Protein AF-A0A820P1D9-F1 (afdb_monomer)

Organism: NCBI:txid433720

Foldseek 3Di:
DKKKKKFKDFPDDQDLVDAPVSTPDIDIRAPVCADPVRDHDDDDDPVPCPPTDDMDMDMDIDDPVRNCVPPVDPPDPPDDDPRDPDDDDDPDDDDDDDDDDWDWDQDPVRDIDIPD

Structure (mmCIF, N/CA/C/O backbone):
data_AF-A0A820P1D9-F1
#
_entry.id   AF-A0A820P1D9-F1
#
loop_
_atom_site.group_PDB
_atom_site.id
_atom_site.type_symbol
_atom_site.label_atom_id
_atom_site.label_alt_id
_atom_site.label_comp_id
_atom_site.label_asym_id
_atom_site.label_entity_id
_atom_site.label_seq_id
_atom_site.pdbx_PDB_ins_code
_atom_site.Cartn_x
_atom_site.Cartn_y
_atom_site.Cartn_z
_atom_site.occupancy
_atom_site.B_iso_or_equiv
_atom_site.auth_seq_id
_atom_site.auth_comp_id
_atom_site.auth_asym_id
_atom_site.auth_atom_id
_atom_site.pdbx_PDB_model_num
ATOM 1 N N . SER A 1 1 ? 10.156 -6.821 -15.681 1.00 80.19 1 SER A N 1
ATOM 2 C CA . 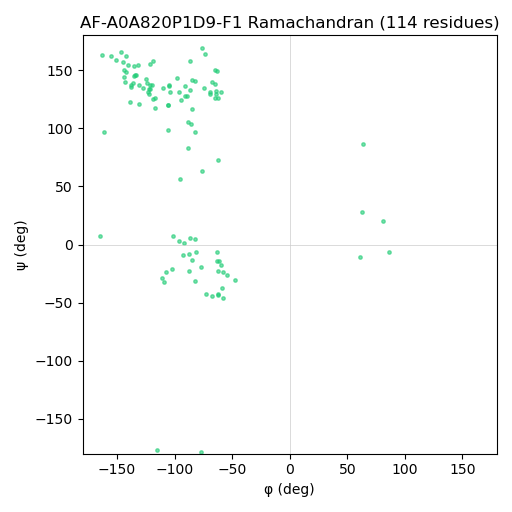SER A 1 1 ? 9.850 -7.060 -14.258 1.00 80.19 1 SER A CA 1
ATOM 3 C C . SER A 1 1 ? 8.922 -5.959 -13.793 1.00 80.19 1 SER A C 1
ATOM 5 O O . SER A 1 1 ? 9.060 -4.867 -14.328 1.00 80.19 1 SER A O 1
ATOM 7 N N . LEU A 1 2 ? 7.986 -6.231 -12.884 1.00 90.06 2 LEU A N 1
ATOM 8 C CA . LEU A 1 2 ? 7.009 -5.245 -12.406 1.00 90.06 2 LEU A CA 1
ATOM 9 C C . LEU A 1 2 ? 7.384 -4.778 -11.003 1.00 90.06 2 LEU A C 1
ATOM 11 O O . LEU A 1 2 ? 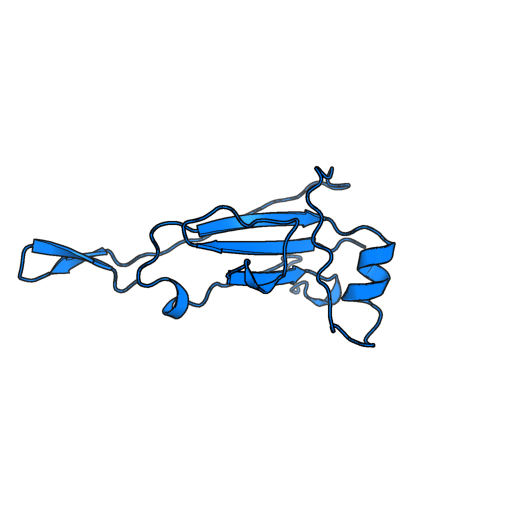7.739 -5.601 -10.157 1.00 90.06 2 LEU A O 1
ATOM 15 N N . ALA A 1 3 ? 7.276 -3.476 -10.763 1.00 91.69 3 ALA A N 1
ATOM 16 C CA . ALA A 1 3 ? 7.409 -2.901 -9.437 1.00 91.69 3 ALA A CA 1
ATOM 17 C C . ALA A 1 3 ? 6.393 -1.782 -9.242 1.00 91.69 3 ALA A C 1
ATOM 19 O O . ALA A 1 3 ? 5.976 -1.144 -10.211 1.00 91.69 3 ALA A O 1
ATOM 20 N N . TYR A 1 4 ? 6.030 -1.531 -7.989 1.00 92.19 4 TYR A N 1
ATOM 21 C CA . TYR A 1 4 ? 5.014 -0.543 -7.658 1.00 92.19 4 TYR A CA 1
ATOM 22 C C . TYR A 1 4 ? 5.459 0.363 -6.516 1.00 92.19 4 TYR A C 1
ATOM 24 O O . TYR A 1 4 ? 6.124 -0.077 -5.580 1.00 92.19 4 TYR A O 1
ATOM 32 N N . LEU A 1 5 ? 5.043 1.622 -6.580 1.00 91.56 5 LEU A N 1
ATOM 33 C CA . LEU A 1 5 ? 5.036 2.532 -5.445 1.00 91.56 5 LEU A CA 1
ATOM 34 C C . LEU A 1 5 ? 3.652 2.479 -4.800 1.00 91.56 5 LEU A C 1
ATOM 36 O O . LEU A 1 5 ? 2.647 2.722 -5.470 1.00 91.56 5 LEU A O 1
ATOM 40 N N . PHE A 1 6 ? 3.616 2.185 -3.507 1.00 92.25 6 PHE A N 1
ATOM 41 C CA . PHE A 1 6 ? 2.430 2.301 -2.670 1.00 92.25 6 PHE A CA 1
ATOM 42 C C . PHE A 1 6 ? 2.617 3.459 -1.694 1.00 92.25 6 PHE A C 1
ATOM 44 O O . PHE A 1 6 ? 3.674 3.585 -1.076 1.00 92.25 6 PHE A O 1
ATOM 51 N N . ILE A 1 7 ? 1.589 4.287 -1.544 1.00 92.19 7 ILE A N 1
ATOM 52 C CA . ILE A 1 7 ? 1.560 5.412 -0.607 1.00 92.19 7 ILE A CA 1
ATOM 53 C C . ILE A 1 7 ? 0.227 5.435 0.127 1.00 92.19 7 ILE A C 1
ATOM 55 O O . ILE A 1 7 ? -0.790 5.006 -0.422 1.00 92.19 7 ILE A O 1
ATOM 59 N N . TYR A 1 8 ? 0.209 6.002 1.327 1.00 93.12 8 TYR A N 1
ATOM 60 C CA . TYR A 1 8 ? -1.028 6.337 2.013 1.00 93.12 8 TYR A CA 1
ATOM 61 C C . TYR A 1 8 ? -0.915 7.615 2.837 1.00 93.12 8 TYR A C 1
ATOM 63 O O . TYR A 1 8 ? 0.168 8.049 3.240 1.00 93.12 8 TYR A O 1
ATOM 71 N N . LYS A 1 9 ? -2.079 8.207 3.081 1.00 93.94 9 LYS A N 1
ATOM 72 C CA . LYS A 1 9 ? -2.275 9.337 3.970 1.00 93.94 9 LYS A CA 1
ATOM 73 C C . LYS A 1 9 ? -3.601 9.186 4.710 1.00 93.94 9 LYS A C 1
ATOM 75 O O . LYS A 1 9 ? -4.598 8.764 4.123 1.00 93.94 9 LYS A O 1
ATOM 80 N N . PHE A 1 10 ? -3.608 9.520 5.988 1.00 94.31 10 PHE A N 1
ATOM 81 C CA . PHE A 1 10 ? -4.807 9.593 6.794 1.00 94.31 10 PHE A CA 1
ATOM 82 C C . PHE A 1 10 ? -5.524 10.928 6.589 1.00 94.31 10 PHE A C 1
ATOM 84 O O . PHE A 1 10 ? -4.895 11.981 6.468 1.00 94.31 10 PHE A O 1
ATOM 91 N N . ASP A 1 11 ? -6.855 10.876 6.546 1.00 93.94 11 ASP A N 1
ATOM 92 C CA . ASP A 1 11 ? -7.794 12.013 6.570 1.00 93.94 11 ASP A CA 1
ATOM 93 C C . ASP A 1 11 ? -7.704 13.036 5.429 1.00 93.94 11 ASP A C 1
ATOM 95 O O . ASP A 1 11 ? -8.590 13.877 5.269 1.00 93.94 11 ASP A O 1
ATOM 99 N N . GLN A 1 12 ? -6.657 12.977 4.611 1.00 91.38 12 GLN A N 1
ATOM 100 C CA . GLN A 1 12 ? -6.373 13.940 3.559 1.00 91.38 12 GLN A CA 1
ATOM 101 C C . GLN A 1 12 ? -5.803 13.243 2.331 1.00 91.38 12 GLN A C 1
ATOM 103 O O . GLN A 1 12 ? -5.090 12.245 2.418 1.00 91.38 12 GLN A O 1
ATOM 108 N N . THR A 1 13 ? -6.094 13.799 1.157 1.00 88.00 13 THR A N 1
ATOM 109 C CA . THR A 1 13 ? -5.483 13.324 -0.086 1.00 88.00 13 THR A CA 1
ATOM 110 C C . THR A 1 13 ? -3.991 13.679 -0.084 1.00 88.00 13 THR A C 1
ATOM 112 O O . THR A 1 13 ? -3.654 14.836 0.184 1.00 88.00 13 THR A O 1
ATOM 115 N N . PRO A 1 14 ? -3.083 12.725 -0.364 1.00 83.75 14 PRO A N 1
ATOM 116 C CA . PRO A 1 14 ? -1.656 13.015 -0.422 1.00 83.75 14 PRO A CA 1
ATOM 117 C C . PRO A 1 14 ? -1.349 13.992 -1.564 1.00 83.75 14 PRO A C 1
ATOM 119 O O . PRO A 1 14 ? -1.788 13.800 -2.696 1.00 83.75 14 PRO A O 1
ATOM 122 N N . LEU A 1 15 ? -0.572 15.037 -1.271 1.00 82.38 15 LEU A N 1
ATOM 123 C CA . LEU A 1 15 ? -0.111 16.001 -2.271 1.00 82.38 15 LEU A CA 1
ATOM 124 C C . LEU A 1 15 ? 1.170 15.482 -2.932 1.00 82.38 15 LEU A C 1
ATOM 126 O O . LEU A 1 15 ? 2.251 15.535 -2.345 1.00 82.38 15 LEU A O 1
ATOM 130 N N . LEU A 1 16 ? 1.049 14.973 -4.156 1.00 78.94 16 LEU A N 1
ATOM 131 C CA . LEU A 1 16 ? 2.126 14.256 -4.852 1.00 78.94 16 LEU A CA 1
ATOM 132 C C . LEU A 1 16 ? 3.212 15.169 -5.439 1.00 78.94 16 LEU A C 1
ATOM 134 O O . LEU A 1 16 ? 4.337 14.745 -5.673 1.00 78.94 16 LEU A O 1
ATOM 138 N N . ASN A 1 17 ? 2.907 16.447 -5.629 1.00 71.06 17 ASN A N 1
ATOM 139 C CA . ASN A 1 17 ? 3.853 17.457 -6.108 1.00 71.06 17 ASN A CA 1
ATOM 140 C C . ASN A 1 17 ? 4.757 18.042 -5.001 1.00 71.06 17 ASN A C 1
ATOM 142 O O . ASN A 1 17 ? 5.504 18.991 -5.241 1.00 71.06 17 ASN A O 1
ATOM 146 N N . SER A 1 18 ? 4.661 17.508 -3.782 1.00 66.19 18 SER A N 1
ATOM 147 C CA . SER A 1 18 ? 5.294 18.043 -2.580 1.00 66.19 18 SER A CA 1
ATOM 148 C C . SER A 1 18 ? 6.347 17.086 -2.003 1.00 66.19 18 SER A C 1
ATOM 150 O O . SER A 1 18 ? 6.661 16.042 -2.572 1.00 66.19 18 SER A O 1
ATOM 152 N N . SER A 1 19 ? 6.941 17.452 -0.867 1.00 70.50 19 SER A N 1
ATOM 153 C CA . SER A 1 19 ? 7.899 16.593 -0.166 1.00 70.50 19 SER A CA 1
ATOM 154 C C . SER A 1 19 ? 7.237 15.309 0.355 1.00 70.50 19 SER A C 1
ATOM 156 O O . SER A 1 19 ? 6.085 15.327 0.782 1.00 70.50 19 SER A O 1
ATOM 158 N N . ILE A 1 20 ? 8.021 14.226 0.439 1.00 70.88 20 ILE A N 1
ATOM 159 C CA . ILE A 1 20 ? 7.663 12.949 1.090 1.00 70.88 20 ILE A CA 1
ATOM 160 C C . ILE A 1 20 ? 7.055 13.167 2.482 1.00 70.88 20 ILE A C 1
ATOM 162 O O . ILE A 1 20 ? 6.197 12.404 2.903 1.00 70.88 20 ILE A O 1
ATOM 166 N N . ASN A 1 21 ? 7.460 14.234 3.175 1.00 74.00 21 ASN A N 1
ATOM 167 C CA . ASN A 1 21 ? 6.993 14.573 4.517 1.00 74.00 21 ASN A CA 1
ATOM 168 C C . ASN A 1 21 ? 5.479 14.835 4.613 1.00 74.00 21 ASN A C 1
ATOM 170 O O . ASN A 1 21 ? 4.957 14.903 5.721 1.00 74.00 21 ASN A O 1
ATOM 174 N N . LEU A 1 22 ? 4.775 15.029 3.490 1.00 81.44 22 LEU A N 1
ATOM 175 C CA . LEU A 1 22 ? 3.316 15.181 3.475 1.00 81.44 22 LEU A CA 1
ATOM 176 C C . LEU A 1 22 ? 2.572 13.852 3.269 1.00 81.44 22 LEU A C 1
ATOM 178 O O . LEU A 1 22 ? 1.342 13.855 3.242 1.00 81.44 22 LEU A O 1
ATOM 182 N N . ILE A 1 23 ? 3.283 12.731 3.150 1.00 88.00 23 ILE A N 1
ATOM 183 C CA . ILE A 1 23 ? 2.736 11.373 3.071 1.00 88.00 23 ILE A CA 1
ATOM 184 C C . ILE A 1 23 ? 2.980 10.692 4.420 1.00 88.00 23 ILE A C 1
ATOM 186 O O . ILE A 1 23 ? 4.074 10.802 4.970 1.00 88.00 23 ILE A O 1
ATOM 190 N N . ASP A 1 24 ? 1.981 9.982 4.943 1.00 91.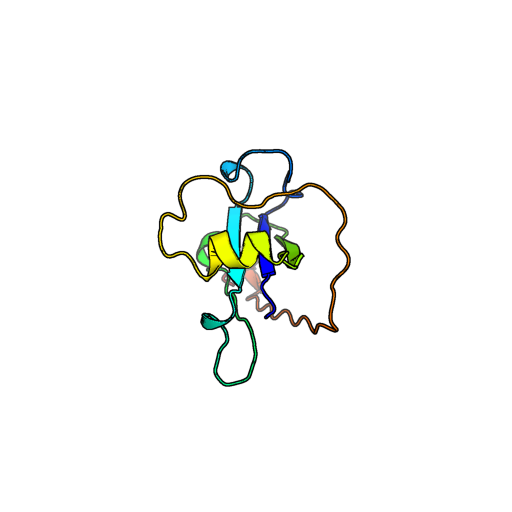62 24 ASP A N 1
ATOM 191 C CA . ASP A 1 24 ? 2.087 9.384 6.281 1.00 91.62 24 ASP A CA 1
ATOM 192 C C . ASP A 1 24 ? 2.851 8.055 6.237 1.00 91.62 24 ASP A C 1
ATOM 194 O O . ASP A 1 24 ? 3.607 7.734 7.151 1.00 91.62 24 ASP A O 1
ATOM 198 N N . GLY A 1 25 ? 2.744 7.316 5.129 1.00 90.75 25 GLY A N 1
ATOM 199 C CA . GLY A 1 25 ? 3.634 6.194 4.866 1.00 90.75 25 GLY A CA 1
ATOM 200 C C . GLY A 1 25 ? 3.633 5.729 3.416 1.00 90.75 25 GLY A C 1
ATOM 201 O O . GLY A 1 25 ? 2.768 6.068 2.605 1.00 90.75 25 GLY A O 1
ATOM 202 N N . TRP A 1 26 ? 4.660 4.962 3.069 1.00 90.44 26 TRP A N 1
ATOM 203 C CA . TRP A 1 26 ? 4.877 4.463 1.718 1.00 90.44 26 TRP A CA 1
ATOM 204 C C . TRP A 1 26 ? 5.719 3.189 1.729 1.00 90.44 26 TRP A C 1
ATOM 206 O O . TRP A 1 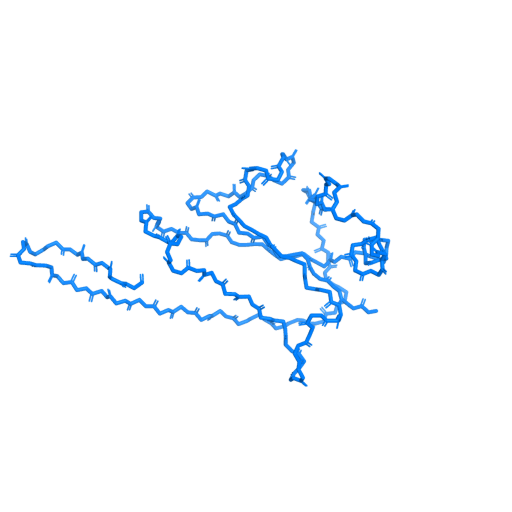26 ? 6.414 2.882 2.698 1.00 90.44 26 TRP A O 1
ATOM 216 N N . THR A 1 27 ? 5.674 2.442 0.629 1.00 91.00 27 THR A N 1
ATOM 217 C CA . THR A 1 27 ? 6.591 1.330 0.380 1.00 91.00 27 THR A CA 1
ATOM 218 C C . THR A 1 27 ? 6.818 1.121 -1.114 1.00 91.00 27 THR A C 1
ATOM 220 O O . THR A 1 27 ? 6.014 1.535 -1.952 1.00 91.00 27 THR A O 1
ATOM 223 N N . LEU A 1 28 ? 7.927 0.467 -1.443 1.00 91.44 28 LEU A N 1
ATOM 224 C CA . LEU A 1 28 ? 8.238 0.013 -2.790 1.00 91.44 28 LEU A CA 1
ATOM 225 C C . LEU A 1 28 ? 8.038 -1.498 -2.860 1.00 91.44 28 LEU A C 1
ATOM 227 O O . LEU A 1 28 ? 8.706 -2.267 -2.172 1.00 91.44 28 LEU A O 1
ATOM 231 N N . PHE A 1 29 ? 7.137 -1.923 -3.732 1.00 92.25 29 PHE A N 1
ATOM 232 C CA . PHE A 1 29 ? 6.957 -3.319 -4.087 1.00 92.25 29 PHE A CA 1
ATOM 233 C C . PHE A 1 29 ? 7.893 -3.656 -5.238 1.00 92.25 29 PHE A C 1
ATOM 235 O O . PHE A 1 29 ? 7.506 -3.598 -6.404 1.00 92.25 29 PHE A O 1
ATOM 242 N N . CYS A 1 30 ? 9.147 -3.956 -4.910 1.00 90.69 30 CYS A N 1
ATOM 243 C CA . CYS A 1 30 ? 10.134 -4.392 -5.885 1.00 90.69 30 CYS A CA 1
ATOM 244 C C . CYS A 1 30 ? 10.069 -5.910 -6.109 1.00 90.69 30 CYS A C 1
ATOM 246 O O . CYS A 1 30 ? 9.657 -6.637 -5.211 1.00 90.69 30 CYS A O 1
ATOM 248 N N . PRO A 1 31 ? 10.565 -6.434 -7.245 1.00 87.94 31 PRO A N 1
ATOM 249 C CA . PRO A 1 31 ? 10.450 -7.856 -7.590 1.00 87.94 31 PRO A CA 1
ATOM 250 C C . PRO A 1 31 ? 10.980 -8.839 -6.536 1.00 87.94 31 PRO A C 1
ATOM 252 O O . PRO A 1 31 ? 10.534 -9.977 -6.482 1.00 87.94 31 PRO A O 1
ATOM 255 N N . PHE A 1 32 ? 11.931 -8.417 -5.700 1.00 84.94 32 PHE A N 1
ATOM 256 C CA . PHE A 1 32 ? 12.488 -9.227 -4.614 1.00 84.94 32 PHE A CA 1
ATOM 257 C C . PHE A 1 32 ? 11.666 -9.169 -3.310 1.00 84.94 32 PHE A C 1
ATOM 259 O O . PHE A 1 32 ? 11.896 -9.982 -2.423 1.00 84.94 32 PHE A O 1
ATOM 266 N N . ASN A 1 33 ? 10.717 -8.232 -3.173 1.00 83.12 33 ASN A N 1
ATOM 267 C CA . ASN A 1 33 ? 9.765 -8.158 -2.055 1.00 83.12 33 ASN A CA 1
ATOM 268 C C . ASN A 1 33 ? 8.563 -9.102 -2.230 1.00 83.12 33 ASN A C 1
ATOM 270 O O . ASN A 1 33 ? 7.722 -9.190 -1.335 1.00 83.12 33 ASN A O 1
ATOM 274 N N . LEU A 1 34 ? 8.446 -9.764 -3.383 1.00 82.50 34 LEU A N 1
ATOM 275 C CA . LEU A 1 34 ? 7.380 -10.718 -3.664 1.00 82.50 34 LEU A CA 1
ATOM 276 C C . LEU A 1 34 ? 7.487 -11.921 -2.730 1.00 82.50 34 LEU A C 1
ATOM 278 O O . LEU A 1 34 ? 8.537 -12.554 -2.620 1.00 82.50 34 LEU A O 1
ATOM 282 N N . THR A 1 35 ? 6.379 -12.267 -2.084 1.00 81.06 35 THR A N 1
ATOM 283 C CA . THR A 1 35 ? 6.292 -13.514 -1.328 1.00 81.06 35 THR A CA 1
ATOM 284 C C . THR A 1 35 ? 6.189 -14.716 -2.275 1.00 81.06 35 THR A C 1
ATOM 286 O O . THR A 1 35 ? 5.877 -14.577 -3.458 1.00 81.06 35 THR A O 1
ATOM 289 N N . ASN A 1 36 ? 6.433 -15.924 -1.754 1.00 79.31 36 ASN A N 1
ATOM 290 C CA . ASN A 1 36 ? 6.458 -17.168 -2.543 1.00 79.31 36 ASN A CA 1
ATOM 291 C C . ASN A 1 36 ? 5.151 -17.463 -3.304 1.00 79.31 36 ASN A C 1
ATOM 293 O O . ASN A 1 36 ? 5.164 -18.194 -4.289 1.00 79.31 36 ASN A O 1
ATOM 297 N N . ASP A 1 37 ? 4.028 -16.918 -2.842 1.00 82.69 37 ASP A N 1
ATOM 298 C CA . ASP A 1 37 ? 2.703 -17.018 -3.460 1.00 82.69 37 ASP A CA 1
ATOM 299 C C . ASP A 1 37 ? 2.435 -15.946 -4.528 1.00 82.69 37 ASP A C 1
ATOM 301 O O . ASP A 1 37 ? 1.329 -15.880 -5.058 1.00 82.69 37 ASP A O 1
ATOM 305 N N . GLY A 1 38 ? 3.426 -15.123 -4.881 1.00 84.00 38 GLY A N 1
ATOM 306 C CA . GLY A 1 38 ? 3.293 -14.164 -5.973 1.00 84.00 38 GLY A CA 1
ATOM 307 C C . GLY A 1 38 ? 2.569 -12.869 -5.586 1.00 84.00 38 GLY A C 1
ATOM 308 O O . GLY A 1 38 ? 2.060 -12.177 -6.464 1.00 84.00 38 GLY A O 1
ATOM 309 N N . ILE A 1 39 ? 2.509 -12.537 -4.291 1.00 88.12 39 ILE A N 1
ATOM 310 C CA . ILE A 1 39 ? 1.713 -11.419 -3.768 1.00 88.12 39 ILE A CA 1
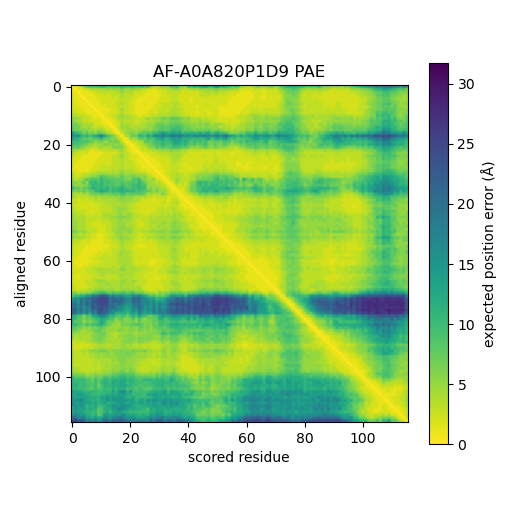ATOM 311 C C . ILE A 1 39 ? 2.614 -10.390 -3.075 1.00 88.12 39 ILE A C 1
ATOM 313 O O . ILE A 1 39 ? 3.504 -10.728 -2.301 1.00 88.12 39 ILE A O 1
ATOM 317 N N . TYR A 1 40 ? 2.363 -9.106 -3.309 1.00 90.81 40 TYR A N 1
ATOM 318 C CA . TYR A 1 40 ? 2.932 -8.046 -2.480 1.00 90.81 40 TYR A CA 1
ATOM 319 C C . TYR A 1 40 ? 2.028 -7.786 -1.279 1.00 90.81 40 TYR A C 1
ATOM 321 O O . TYR A 1 40 ? 0.812 -7.667 -1.425 1.00 90.81 40 TYR A O 1
ATOM 329 N N . ARG A 1 41 ? 2.616 -7.706 -0.083 1.00 90.69 41 ARG A N 1
ATOM 330 C CA . ARG A 1 41 ? 1.881 -7.463 1.162 1.00 90.69 41 ARG A CA 1
ATOM 331 C C . ARG A 1 41 ? 2.391 -6.208 1.844 1.00 90.69 41 ARG A C 1
ATOM 333 O O . ARG A 1 41 ? 3.596 -6.003 1.958 1.00 90.69 41 ARG A O 1
ATOM 340 N N . TYR A 1 42 ? 1.454 -5.416 2.341 1.00 91.75 42 TYR A N 1
ATOM 341 C CA . TYR A 1 42 ? 1.727 -4.273 3.192 1.00 91.75 42 TYR A CA 1
ATOM 342 C C . TYR A 1 42 ? 0.714 -4.242 4.329 1.00 91.75 42 TYR A C 1
ATOM 344 O O . TYR A 1 42 ? -0.470 -4.494 4.110 1.00 91.75 42 TYR A O 1
ATOM 352 N N . PHE A 1 43 ? 1.202 -3.959 5.530 1.00 91.69 43 PHE A N 1
ATOM 353 C CA . PHE A 1 43 ? 0.401 -3.858 6.740 1.00 91.69 43 PHE A CA 1
ATOM 354 C C . PHE A 1 43 ? 0.617 -2.473 7.331 1.00 91.69 43 PHE A C 1
ATOM 356 O O . PHE A 1 43 ? 1.756 -2.020 7.440 1.00 91.69 43 PHE A O 1
ATOM 363 N N . ILE A 1 44 ? -0.476 -1.820 7.707 1.00 90.31 44 ILE A N 1
ATOM 364 C CA . ILE A 1 44 ? -0.431 -0.589 8.491 1.00 90.31 44 ILE A CA 1
ATOM 365 C C . ILE A 1 44 ? -0.440 -1.009 9.955 1.00 90.31 44 ILE A C 1
ATOM 367 O O . ILE A 1 44 ? -1.276 -1.818 10.359 1.00 90.31 44 ILE A O 1
ATOM 371 N N . ASP A 1 45 ? 0.519 -0.500 10.726 1.00 88.50 45 ASP A N 1
ATOM 372 C CA . ASP A 1 45 ? 0.544 -0.724 12.168 1.00 88.50 45 ASP A CA 1
ATOM 373 C C . ASP A 1 45 ? -0.674 -0.046 12.785 1.00 88.50 45 ASP A C 1
ATOM 375 O O . ASP A 1 45 ? -0.891 1.154 12.593 1.00 88.50 45 ASP A O 1
ATOM 379 N N . ASN A 1 46 ? -1.456 -0.813 13.538 1.00 84.94 46 ASN A N 1
ATOM 380 C CA . ASN A 1 46 ? -2.645 -0.276 14.157 1.00 84.94 46 ASN A CA 1
ATOM 381 C C . ASN A 1 46 ? -2.345 0.849 15.154 1.00 84.94 46 ASN A C 1
ATOM 383 O O . ASN A 1 46 ? -3.179 1.708 15.364 1.00 84.94 46 ASN A O 1
ATOM 387 N N . GLN A 1 47 ? -1.140 0.935 15.718 1.00 86.88 47 GLN A N 1
ATOM 388 C CA . GLN A 1 47 ? -0.780 2.063 16.587 1.00 86.88 47 GLN A CA 1
ATOM 389 C C . GLN A 1 47 ? -0.789 3.423 15.863 1.00 86.88 47 GLN A C 1
ATOM 391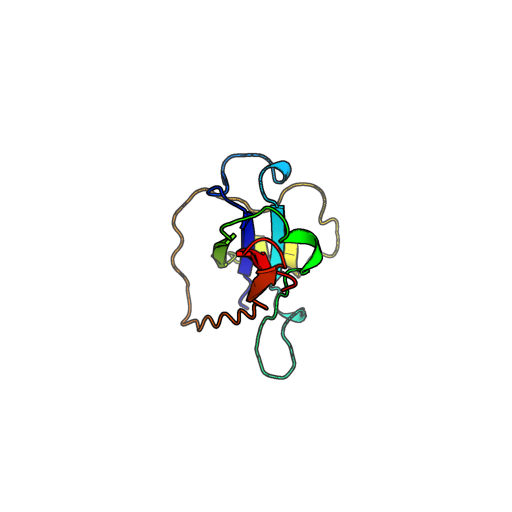 O O . GLN A 1 47 ? -0.775 4.460 16.524 1.00 86.88 47 GLN A O 1
ATOM 396 N N . GLN A 1 48 ? -0.817 3.430 14.525 1.00 89.31 48 GLN A N 1
ATOM 397 C CA . GLN A 1 48 ? -0.857 4.637 13.694 1.00 89.31 48 GLN A CA 1
ATOM 398 C C . GLN A 1 48 ? -2.275 5.078 13.313 1.00 89.31 48 GLN A C 1
ATOM 400 O O . GLN A 1 48 ? -2.425 6.143 12.731 1.00 89.31 48 GLN A O 1
ATOM 405 N N . THR A 1 49 ? -3.305 4.276 13.582 1.00 86.88 49 THR A N 1
ATOM 406 C CA . THR A 1 49 ? -4.700 4.572 13.214 1.00 86.88 49 THR A CA 1
ATOM 407 C C . THR A 1 49 ? -5.493 5.403 14.244 1.00 86.88 49 THR A C 1
ATOM 409 O O . THR A 1 49 ? -6.459 6.049 13.825 1.00 86.88 49 THR A O 1
ATOM 412 N N . PRO A 1 50 ? -5.152 5.464 15.556 1.00 86.25 50 PRO A N 1
ATOM 413 C CA . PRO A 1 50 ? -5.951 6.200 16.526 1.00 86.25 50 PRO A CA 1
ATOM 414 C C . PRO A 1 50 ? -6.063 7.684 16.186 1.00 86.25 50 PRO A C 1
ATOM 416 O O . PRO A 1 50 ? -5.070 8.365 15.950 1.00 86.25 50 PRO A O 1
ATOM 419 N N . GLY A 1 51 ? -7.293 8.199 16.217 1.00 86.62 51 GLY A N 1
ATOM 420 C CA . GLY A 1 51 ? -7.586 9.600 15.903 1.00 86.62 51 GLY A CA 1
ATOM 421 C C . GLY A 1 51 ? -7.789 9.890 14.414 1.00 86.62 51 GLY A C 1
ATOM 422 O O . GLY A 1 51 ? -8.226 10.992 14.090 1.00 86.62 51 GLY A O 1
ATOM 423 N N . HIS A 1 52 ? -7.560 8.909 13.539 1.00 88.56 52 HIS A N 1
ATOM 424 C CA . HIS A 1 52 ? -7.825 9.011 12.108 1.00 88.56 52 HIS A CA 1
ATOM 425 C C . HIS A 1 52 ? -9.170 8.377 11.741 1.00 88.56 52 HIS A C 1
ATOM 427 O O . HIS A 1 52 ? -9.584 7.368 12.311 1.00 88.56 52 HIS A O 1
ATOM 433 N N . GLN A 1 53 ? -9.877 8.978 10.787 1.00 86.50 53 GLN A N 1
ATOM 434 C CA . GLN A 1 53 ? -11.210 8.541 10.350 1.00 86.50 53 GLN A CA 1
ATOM 435 C C . GLN A 1 53 ? -11.185 7.878 8.977 1.00 86.50 53 GLN A C 1
ATOM 437 O O . GLN A 1 53 ? -12.084 7.108 8.637 1.00 86.50 53 GLN A O 1
ATOM 442 N N . SER A 1 54 ? -10.177 8.186 8.167 1.00 89.62 54 SER A N 1
ATOM 443 C CA . SER A 1 54 ? -10.057 7.639 6.823 1.00 89.62 54 SER A CA 1
ATOM 444 C C . SER A 1 54 ? -8.609 7.382 6.445 1.00 89.62 54 SER A C 1
ATOM 446 O O . SER A 1 54 ? -7.697 8.081 6.878 1.00 89.62 54 SER A O 1
ATOM 448 N N . LEU A 1 55 ? -8.418 6.376 5.597 1.00 91.12 55 LEU A N 1
ATOM 449 C CA . LEU A 1 55 ? -7.150 6.042 4.971 1.00 91.12 55 LEU A CA 1
ATOM 450 C C . LEU A 1 55 ? -7.314 6.207 3.462 1.00 91.12 55 LEU A C 1
ATOM 452 O O . LEU A 1 55 ? -8.101 5.495 2.837 1.00 91.12 55 LEU A O 1
ATOM 456 N N . ILE A 1 56 ? -6.555 7.122 2.874 1.00 93.62 56 ILE A N 1
ATOM 457 C CA . ILE A 1 56 ? -6.491 7.321 1.429 1.00 93.62 56 ILE A CA 1
ATOM 458 C C . ILE A 1 56 ? -5.161 6.750 0.959 1.00 93.62 56 ILE A C 1
ATOM 460 O O . ILE A 1 56 ? -4.102 7.191 1.397 1.00 93.62 56 ILE A O 1
ATOM 464 N N . PHE A 1 57 ? -5.204 5.765 0.065 1.00 92.81 57 PHE A N 1
ATOM 465 C CA . PHE A 1 57 ? -4.003 5.145 -0.485 1.00 92.81 57 PHE A CA 1
ATOM 466 C C . PHE A 1 57 ? -3.956 5.273 -2.006 1.00 92.81 57 PHE A C 1
ATOM 468 O O . PHE A 1 57 ? -4.979 5.410 -2.678 1.00 92.81 57 PHE A O 1
ATOM 475 N N . GLY A 1 58 ? -2.743 5.215 -2.543 1.00 90.44 58 GLY A N 1
ATOM 476 C CA . GLY A 1 58 ? -2.466 5.247 -3.970 1.00 90.44 58 GLY A CA 1
ATOM 477 C C . GLY A 1 58 ? -1.452 4.176 -4.340 1.00 90.44 58 GLY A C 1
ATOM 478 O O . GLY A 1 58 ? -0.546 3.865 -3.566 1.00 90.44 58 GLY A O 1
ATOM 479 N N . MET A 1 59 ? -1.605 3.617 -5.536 1.00 90.44 59 MET A N 1
ATOM 480 C CA . MET A 1 59 ? -0.659 2.662 -6.097 1.00 90.44 59 MET A CA 1
ATOM 481 C C . MET A 1 59 ? -0.307 3.063 -7.522 1.00 90.44 59 MET A C 1
ATOM 483 O O . MET A 1 59 ? -1.183 3.431 -8.304 1.00 90.44 59 MET A O 1
ATOM 487 N N . ARG A 1 60 ? 0.979 2.970 -7.855 1.00 91.06 60 ARG A N 1
ATOM 488 C CA . ARG A 1 60 ? 1.518 3.361 -9.156 1.00 91.06 60 ARG A CA 1
ATOM 489 C C . ARG A 1 60 ? 2.529 2.338 -9.641 1.00 91.06 60 ARG A C 1
ATOM 491 O O . ARG A 1 60 ? 3.393 1.926 -8.874 1.00 91.06 60 ARG A O 1
ATOM 498 N N . GLU A 1 61 ? 2.456 1.965 -10.912 1.00 92.75 61 GLU A N 1
ATOM 499 C CA . GLU A 1 61 ? 3.490 1.149 -11.549 1.00 92.75 61 GLU A CA 1
ATOM 500 C C . GLU A 1 61 ? 4.745 1.992 -11.834 1.00 92.75 61 GLU A C 1
ATOM 502 O O . GLU A 1 61 ? 4.655 3.135 -12.296 1.00 92.75 61 GLU A O 1
ATOM 507 N N . LEU A 1 62 ? 5.918 1.439 -11.521 1.00 91.12 62 LEU A N 1
ATOM 508 C CA . LEU A 1 62 ? 7.209 2.064 -11.796 1.00 91.12 62 LEU A CA 1
ATOM 509 C C . LEU A 1 62 ? 7.676 1.770 -13.221 1.00 91.12 62 LEU A C 1
ATOM 511 O O . LEU A 1 62 ? 7.562 0.645 -13.708 1.00 91.12 62 LEU A O 1
ATOM 515 N N . ASN A 1 63 ? 8.281 2.763 -13.870 1.00 90.81 63 ASN A N 1
ATOM 516 C CA . ASN A 1 63 ? 8.906 2.573 -15.175 1.00 90.81 63 ASN A CA 1
ATOM 517 C C . ASN A 1 63 ? 10.265 1.851 -15.064 1.00 90.81 63 ASN A C 1
ATOM 519 O O . ASN A 1 63 ? 10.828 1.682 -13.983 1.00 90.81 63 ASN A O 1
ATOM 523 N N . SER A 1 64 ? 10.828 1.431 -16.198 1.00 89.56 64 SER A N 1
ATOM 524 C CA . SER A 1 64 ? 12.085 0.667 -16.236 1.00 89.56 64 SER A CA 1
ATOM 525 C C . SER A 1 64 ? 13.273 1.397 -15.595 1.00 89.56 64 SER A C 1
ATOM 527 O O . SER A 1 64 ? 14.082 0.766 -14.914 1.00 89.56 64 SER A O 1
ATOM 529 N N . THR A 1 65 ? 13.369 2.716 -15.771 1.00 89.56 65 THR A N 1
ATOM 530 C CA . THR A 1 65 ? 14.411 3.548 -15.155 1.00 89.56 65 THR A CA 1
ATOM 531 C C . THR A 1 65 ? 14.242 3.606 -13.637 1.00 89.56 65 THR A C 1
ATOM 533 O O . THR A 1 65 ? 15.210 3.429 -12.902 1.00 89.56 65 THR A O 1
ATOM 536 N N . GLU A 1 66 ? 13.012 3.795 -13.158 1.00 89.56 66 GLU A N 1
ATOM 537 C CA . GLU A 1 66 ? 12.675 3.791 -11.732 1.00 89.56 66 GLU A CA 1
ATOM 538 C C . GLU A 1 66 ? 12.964 2.428 -11.096 1.00 89.56 66 GLU A C 1
ATOM 540 O O . GLU A 1 66 ? 13.587 2.368 -10.042 1.00 89.56 66 GLU A O 1
ATOM 545 N N . ILE A 1 67 ? 12.605 1.324 -11.754 1.00 89.69 67 ILE A N 1
ATOM 546 C CA . ILE A 1 67 ? 12.919 -0.030 -11.272 1.00 89.69 67 ILE A CA 1
ATOM 547 C C . ILE A 1 67 ? 14.43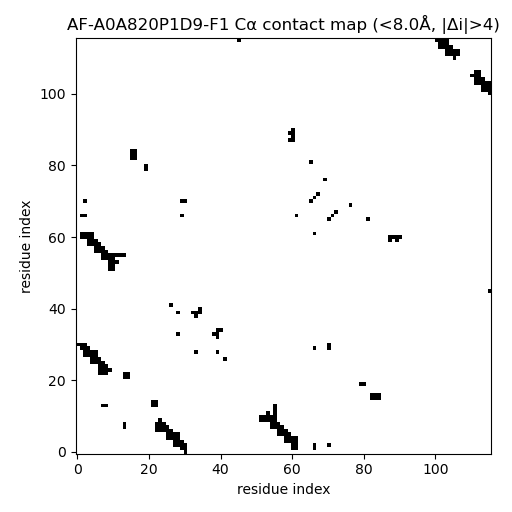1 -0.207 -11.109 1.00 89.69 67 ILE A C 1
ATOM 549 O O . ILE A 1 67 ? 14.891 -0.692 -10.075 1.00 89.69 67 ILE A O 1
ATOM 553 N N . ASN A 1 68 ? 15.224 0.208 -12.097 1.00 87.88 68 ASN A N 1
ATOM 554 C CA . ASN A 1 68 ? 16.678 0.096 -12.006 1.00 87.88 68 ASN A CA 1
ATOM 555 C C . ASN A 1 68 ? 17.238 0.927 -10.842 1.00 87.88 68 ASN A C 1
ATOM 557 O O . ASN A 1 68 ? 18.082 0.442 -10.087 1.00 87.88 68 ASN A O 1
ATOM 561 N N . ASN A 1 69 ? 16.732 2.147 -10.666 1.00 86.81 69 ASN A N 1
ATOM 562 C CA . ASN A 1 69 ? 17.219 3.075 -9.649 1.00 86.81 69 ASN A CA 1
ATOM 563 C C . ASN A 1 69 ? 16.807 2.683 -8.226 1.00 86.81 69 ASN A C 1
ATOM 565 O O . ASN A 1 69 ? 17.630 2.771 -7.324 1.00 86.81 69 ASN A O 1
ATOM 569 N N . TYR A 1 70 ? 15.559 2.253 -8.029 1.00 84.75 70 TYR A N 1
ATOM 570 C CA . TYR A 1 70 ? 14.980 2.045 -6.699 1.00 84.75 70 TYR A CA 1
ATOM 571 C C . TYR A 1 70 ? 14.922 0.577 -6.263 1.00 84.75 70 TYR A C 1
ATOM 573 O O . TYR A 1 70 ? 14.848 0.313 -5.066 1.00 84.75 70 TYR A O 1
ATOM 581 N N . CYS A 1 71 ? 14.963 -0.378 -7.199 1.00 85.62 71 CYS A N 1
ATOM 582 C CA . CYS A 1 71 ? 14.881 -1.806 -6.885 1.00 85.62 71 CYS A CA 1
ATOM 583 C C . CYS A 1 71 ? 16.188 -2.577 -7.126 1.00 85.62 71 CYS A C 1
ATOM 585 O O . CYS A 1 71 ? 16.407 -3.599 -6.487 1.00 85.62 71 CYS A O 1
ATOM 587 N N . LEU A 1 72 ? 17.043 -2.161 -8.065 1.00 80.94 72 LEU A N 1
ATOM 588 C CA . LEU A 1 72 ? 18.223 -2.956 -8.449 1.00 80.94 72 LEU A CA 1
ATOM 589 C C . LEU A 1 72 ? 19.548 -2.339 -7.983 1.00 80.94 72 LEU A C 1
ATOM 591 O O . LEU A 1 72 ? 20.481 -3.072 -7.654 1.00 80.94 72 LEU A O 1
ATOM 595 N N . ASN A 1 73 ? 19.633 -1.010 -7.910 1.00 72.50 73 ASN A N 1
ATOM 596 C CA . ASN A 1 73 ? 20.818 -0.315 -7.423 1.00 72.50 73 ASN A CA 1
ATOM 597 C C . ASN A 1 73 ? 20.756 -0.130 -5.896 1.00 72.50 73 ASN A C 1
ATOM 599 O O . ASN A 1 73 ? 20.063 0.741 -5.386 1.00 72.50 73 ASN A O 1
ATOM 603 N N . ASN A 1 74 ? 21.547 -0.916 -5.155 1.00 56.50 74 ASN A N 1
ATOM 604 C CA . ASN A 1 74 ? 21.708 -0.816 -3.690 1.00 56.50 74 ASN A CA 1
ATOM 605 C C . ASN A 1 74 ? 22.313 0.519 -3.201 1.00 56.50 74 ASN A C 1
ATOM 607 O O . ASN A 1 74 ? 22.431 0.763 -1.999 1.00 56.50 74 ASN A O 1
ATOM 611 N N . SER A 1 75 ? 22.753 1.378 -4.115 1.00 52.94 75 SER A N 1
ATOM 612 C CA . SER A 1 75 ? 23.321 2.685 -3.813 1.00 52.94 75 SER A CA 1
ATOM 613 C C . SER A 1 75 ? 22.210 3.717 -3.595 1.00 52.94 75 SER A C 1
ATOM 615 O O . SER A 1 75 ? 21.706 4.315 -4.542 1.00 52.94 75 SER A O 1
ATOM 617 N N . SER A 1 76 ? 21.897 3.931 -2.314 1.00 52.03 76 SER A N 1
ATOM 618 C CA . SER A 1 76 ? 21.177 5.077 -1.738 1.00 52.03 76 SER A CA 1
ATOM 619 C C . SER A 1 76 ? 19.722 5.291 -2.177 1.00 52.03 76 SER A C 1
ATOM 621 O O . SER A 1 76 ? 19.418 6.169 -2.980 1.00 52.03 76 SER A O 1
ATOM 623 N N . ILE A 1 77 ? 18.803 4.619 -1.475 1.00 54.81 77 ILE A N 1
ATOM 624 C CA . ILE A 1 77 ? 17.485 5.174 -1.117 1.00 54.81 77 ILE A CA 1
ATOM 625 C C . ILE A 1 77 ? 17.734 6.401 -0.218 1.00 54.81 77 ILE A C 1
ATOM 627 O O . ILE A 1 77 ? 17.636 6.328 0.995 1.00 54.81 77 ILE A O 1
ATOM 631 N N . ASN A 1 78 ? 18.209 7.498 -0.792 1.00 51.62 78 ASN A N 1
ATOM 632 C CA . ASN A 1 78 ? 18.402 8.802 -0.158 1.00 51.62 78 ASN A CA 1
ATOM 633 C C . ASN A 1 78 ? 18.487 9.759 -1.356 1.00 51.62 78 ASN A C 1
ATOM 635 O O . ASN A 1 78 ? 19.513 9.789 -2.021 1.00 51.62 78 ASN A O 1
ATOM 639 N N . THR A 1 79 ? 17.441 10.455 -1.799 1.00 54.50 79 THR A N 1
ATOM 640 C CA . THR A 1 79 ? 16.659 11.424 -1.010 1.00 54.50 79 THR A CA 1
ATOM 641 C C . THR A 1 79 ? 15.309 11.794 -1.647 1.00 54.50 79 THR A C 1
ATOM 643 O O . THR A 1 79 ? 14.630 12.688 -1.145 1.00 54.50 79 THR A O 1
ATOM 646 N N . SER A 1 80 ? 14.881 11.141 -2.730 1.00 68.19 80 SER A N 1
ATOM 647 C CA . SER A 1 80 ? 13.589 11.435 -3.361 1.00 68.19 80 SER A CA 1
ATOM 648 C C . SER A 1 80 ? 12.872 10.165 -3.798 1.00 68.19 80 SER A C 1
ATOM 650 O O . SER A 1 80 ? 13.390 9.362 -4.574 1.00 68.19 80 SER A O 1
ATOM 652 N N . LEU A 1 81 ? 11.655 9.987 -3.292 1.00 72.69 81 LEU A N 1
ATOM 653 C CA . LEU A 1 81 ? 10.704 9.039 -3.847 1.00 72.69 81 LEU A CA 1
ATOM 654 C C . LEU A 1 81 ? 10.354 9.461 -5.274 1.00 72.69 81 LEU A C 1
ATOM 656 O O . LEU A 1 81 ? 10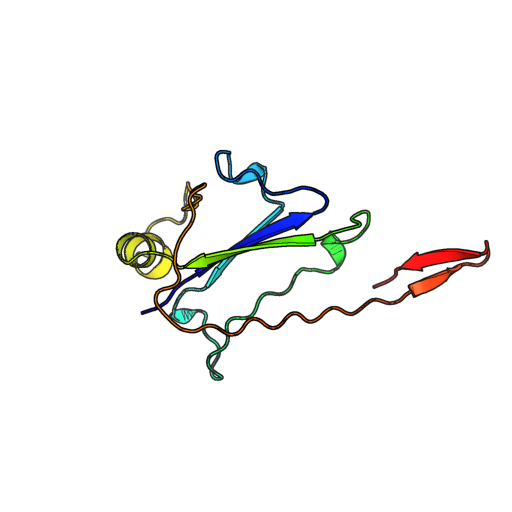.309 10.665 -5.545 1.00 72.69 81 LEU A O 1
ATOM 660 N N . PRO A 1 82 ? 10.048 8.509 -6.169 1.00 74.00 82 PRO A N 1
ATOM 661 C CA . PRO A 1 82 ? 9.560 8.828 -7.498 1.00 74.00 82 PRO A CA 1
ATOM 662 C C . PRO A 1 82 ? 8.082 9.242 -7.408 1.00 74.00 82 PRO A C 1
ATOM 664 O O . PRO A 1 82 ? 7.186 8.541 -7.885 1.00 74.00 82 PRO A O 1
ATOM 667 N N . ILE A 1 83 ? 7.810 10.347 -6.711 1.00 74.56 83 ILE A N 1
ATOM 668 C CA . ILE A 1 83 ? 6.472 10.913 -6.606 1.00 74.56 83 ILE A CA 1
ATOM 669 C C . ILE A 1 83 ? 6.267 11.797 -7.828 1.00 74.56 83 ILE A C 1
ATOM 671 O O . ILE A 1 83 ? 6.986 12.772 -8.037 1.00 74.56 83 ILE A O 1
ATOM 675 N N . ILE A 1 84 ? 5.303 11.405 -8.648 1.00 78.75 84 ILE A N 1
ATOM 676 C CA . ILE A 1 84 ? 4.866 12.147 -9.821 1.00 78.75 84 ILE A CA 1
ATOM 677 C C . ILE A 1 84 ? 3.359 12.324 -9.720 1.00 78.75 84 ILE A C 1
ATOM 679 O O . ILE A 1 84 ? 2.642 11.386 -9.371 1.00 78.75 84 ILE A O 1
ATOM 683 N N . ASP A 1 85 ? 2.903 13.542 -9.989 1.00 81.75 85 ASP A N 1
ATOM 684 C CA . ASP A 1 85 ? 1.491 13.922 -9.970 1.00 81.75 85 ASP A CA 1
ATOM 685 C C . ASP A 1 85 ? 0.921 13.829 -11.390 1.00 81.75 85 ASP A C 1
ATOM 687 O O . ASP A 1 85 ? 0.478 14.806 -11.990 1.00 81.75 85 ASP A O 1
ATOM 691 N N . GLU A 1 86 ? 1.054 12.641 -11.979 1.00 82.94 86 GLU A N 1
ATOM 692 C CA . GLU A 1 86 ? 0.646 12.358 -13.351 1.00 82.94 86 GLU A CA 1
ATOM 693 C C . GLU A 1 86 ? -0.112 11.032 -13.412 1.00 82.94 86 GLU A C 1
ATOM 695 O O . GLU A 1 86 ? 0.190 10.072 -12.696 1.00 82.94 86 GLU A O 1
ATOM 700 N N . SER A 1 87 ? -1.108 10.964 -14.295 1.00 83.56 87 SER A N 1
ATOM 701 C CA . SER A 1 87 ? -1.843 9.728 -14.550 1.00 83.56 87 SER A CA 1
ATOM 702 C C . SER A 1 87 ? -0.955 8.715 -15.268 1.00 83.56 87 SER A C 1
ATOM 704 O O . SER A 1 87 ? -0.369 9.036 -16.304 1.00 83.56 87 SER A O 1
ATOM 706 N N . ILE A 1 88 ? -0.923 7.475 -14.779 1.00 86.19 88 ILE A N 1
ATOM 707 C CA . ILE A 1 88 ? -0.151 6.385 -15.387 1.00 86.19 88 ILE A CA 1
ATOM 708 C C . ILE A 1 88 ? -1.061 5.213 -15.707 1.00 86.19 88 ILE A C 1
ATOM 710 O O . ILE A 1 88 ? -1.919 4.831 -14.913 1.00 86.19 88 ILE A O 1
ATOM 714 N N . ASN A 1 89 ? -0.818 4.616 -16.871 1.00 91.06 89 ASN A N 1
ATOM 715 C CA . ASN A 1 89 ? -1.453 3.375 -17.275 1.00 91.06 89 ASN A CA 1
ATOM 716 C C . ASN A 1 89 ? -0.596 2.191 -16.830 1.00 91.06 89 ASN A C 1
ATOM 718 O O . ASN A 1 89 ? 0.592 2.125 -17.147 1.00 91.06 89 ASN A O 1
ATOM 722 N N . PHE A 1 90 ? -1.220 1.249 -16.131 1.00 92.75 90 PHE A N 1
ATOM 723 C CA . PHE A 1 90 ? -0.605 -0.027 -15.784 1.00 92.75 90 PHE A CA 1
ATOM 724 C C . PHE A 1 90 ? -0.326 -0.822 -17.061 1.00 92.75 90 PHE A C 1
ATOM 726 O O . PHE A 1 90 ? -1.155 -0.857 -17.974 1.00 92.75 90 PHE A O 1
ATOM 733 N N . THR A 1 91 ? 0.841 -1.461 -17.137 1.00 94.19 91 THR A N 1
ATOM 734 C CA . THR A 1 91 ? 1.242 -2.226 -18.331 1.00 94.19 91 THR A CA 1
ATOM 735 C C . THR A 1 91 ? 0.748 -3.670 -18.296 1.00 94.19 91 THR A C 1
ATOM 737 O O . THR A 1 91 ? 0.858 -4.396 -19.286 1.00 94.19 91 THR A O 1
ATOM 740 N N . SER A 1 92 ? 0.187 -4.096 -17.164 1.00 90.62 92 SER A N 1
ATOM 741 C CA . SER A 1 92 ? -0.275 -5.459 -16.928 1.00 90.62 92 SER A CA 1
ATOM 742 C C . SER A 1 92 ? -1.563 -5.493 -16.105 1.00 90.62 92 SER A C 1
ATOM 744 O O . SER A 1 92 ? -1.934 -4.520 -15.447 1.00 90.62 92 SER A O 1
ATOM 746 N N . ASN A 1 93 ? -2.256 -6.633 -16.147 1.00 91.12 93 ASN A N 1
ATOM 747 C CA . ASN A 1 93 ? -3.411 -6.873 -15.287 1.00 91.12 93 ASN A CA 1
ATOM 748 C C . ASN A 1 93 ? -2.961 -6.975 -13.826 1.00 91.12 93 ASN A C 1
ATOM 750 O O . ASN A 1 93 ? -1.957 -7.622 -13.529 1.00 91.12 93 ASN A O 1
ATOM 754 N N . TYR A 1 94 ? -3.746 -6.400 -12.921 1.00 88.50 94 TYR A N 1
ATOM 755 C CA . TYR A 1 94 ? -3.478 -6.422 -11.489 1.00 88.50 94 TYR A CA 1
ATOM 756 C C . TYR A 1 94 ? -4.726 -6.828 -10.703 1.00 88.50 94 TYR A C 1
ATOM 758 O O . TYR A 1 94 ? -5.857 -6.620 -11.142 1.00 88.50 94 TYR A O 1
ATOM 766 N N . GLU A 1 95 ? -4.507 -7.391 -9.518 1.00 91.56 95 GLU A N 1
ATOM 767 C CA . GLU A 1 95 ? -5.546 -7.649 -8.526 1.00 91.56 95 GLU A CA 1
ATOM 768 C C . GLU A 1 95 ? -5.158 -6.942 -7.227 1.00 91.56 95 GLU A C 1
ATOM 770 O O . GLU A 1 95 ? -4.027 -7.069 -6.757 1.00 91.56 95 GLU A O 1
ATOM 775 N N . LEU A 1 96 ? -6.096 -6.195 -6.647 1.00 91.12 96 LEU A N 1
ATOM 776 C CA . LEU A 1 96 ? -5.917 -5.519 -5.368 1.00 91.12 96 LEU A CA 1
ATOM 777 C C . LEU A 1 96 ? -6.909 -6.095 -4.359 1.00 91.12 96 LEU A C 1
ATOM 779 O O . LEU A 1 96 ? -8.114 -6.102 -4.604 1.00 91.12 96 LEU A O 1
ATOM 783 N N . ARG A 1 97 ? -6.401 -6.549 -3.211 1.00 92.06 97 ARG A N 1
ATOM 784 C CA . ARG A 1 97 ? -7.218 -7.004 -2.080 1.00 92.06 97 ARG A CA 1
ATOM 785 C C . ARG A 1 97 ? -6.885 -6.188 -0.845 1.00 92.06 97 ARG A C 1
ATOM 787 O O . ARG A 1 97 ? -5.715 -5.998 -0.526 1.00 92.06 97 ARG A O 1
ATOM 794 N N . ILE A 1 98 ? -7.926 -5.744 -0.153 1.00 90.44 98 ILE A N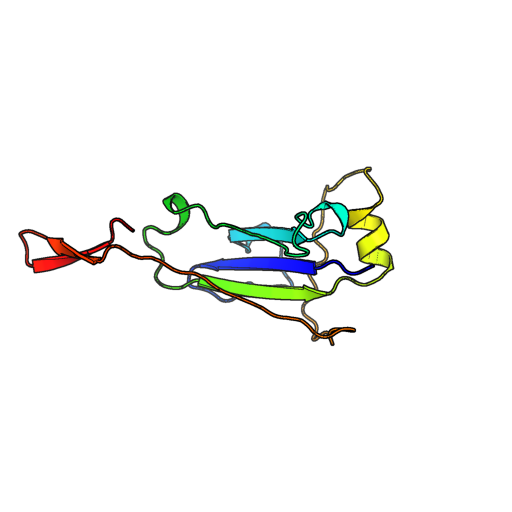 1
ATOM 795 C CA . ILE A 1 98 ? -7.830 -4.934 1.058 1.00 90.44 98 ILE A CA 1
ATOM 796 C C . ILE A 1 98 ? -8.556 -5.691 2.159 1.00 90.44 98 ILE A C 1
ATOM 798 O O . ILE A 1 98 ? -9.693 -6.122 1.970 1.00 90.44 98 ILE A O 1
ATOM 802 N N . TYR A 1 99 ? -7.891 -5.847 3.297 1.00 89.00 99 TYR A N 1
ATOM 803 C CA . TYR A 1 99 ? -8.465 -6.452 4.489 1.00 89.00 99 TYR A CA 1
ATOM 804 C C . TYR A 1 99 ? -8.452 -5.409 5.594 1.00 89.00 99 TYR A C 1
ATOM 806 O O . TYR A 1 99 ? -7.402 -4.848 5.900 1.00 89.00 99 TYR A O 1
ATOM 814 N N . THR A 1 100 ? -9.617 -5.155 6.177 1.00 84.25 100 THR A N 1
ATOM 815 C CA . THR A 1 100 ? -9.759 -4.306 7.356 1.00 84.25 100 THR A CA 1
ATOM 816 C C . THR A 1 100 ? -10.484 -5.093 8.439 1.00 84.25 100 THR A C 1
ATOM 818 O O . THR A 1 100 ? -11.377 -5.896 8.162 1.00 84.25 100 THR A O 1
ATOM 821 N N . SER A 1 101 ? -10.070 -4.892 9.683 1.00 79.06 101 SER A N 1
ATOM 822 C CA . SER A 1 101 ? -10.724 -5.429 10.872 1.00 79.06 101 SER A CA 1
ATOM 823 C C . SER A 1 101 ? -10.779 -4.317 11.905 1.00 79.06 101 SER A C 1
ATOM 825 O O . SER A 1 101 ? -9.802 -3.591 12.045 1.00 79.06 101 SER A O 1
ATOM 827 N N . GLY A 1 102 ? -11.895 -4.185 12.615 1.00 76.81 102 GLY A N 1
ATOM 828 C CA . GLY A 1 102 ? -12.050 -3.201 13.680 1.00 76.81 102 GLY A CA 1
ATOM 829 C C . GLY A 1 102 ? -12.895 -3.768 14.813 1.00 76.81 102 GLY A C 1
ATOM 830 O O . GLY A 1 102 ? -13.826 -4.542 14.571 1.00 76.81 102 GLY A O 1
ATOM 831 N N . CYS A 1 103 ? -12.554 -3.396 16.044 1.00 79.00 103 CYS A N 1
ATOM 832 C CA . CYS A 1 103 ? -13.279 -3.766 17.254 1.00 79.00 103 CYS A CA 1
ATOM 833 C C . CYS A 1 103 ? -14.056 -2.549 17.753 1.00 79.00 103 CYS A C 1
ATOM 835 O O . CYS A 1 103 ? -13.483 -1.693 18.421 1.00 79.00 103 CYS A O 1
ATOM 837 N N . TYR A 1 104 ? -15.349 -2.484 17.435 1.00 83.19 104 TYR A N 1
ATOM 838 C CA . TYR A 1 104 ? -16.219 -1.368 17.812 1.00 83.19 104 TYR A CA 1
ATOM 839 C C . TYR A 1 104 ? -17.138 -1.763 18.967 1.00 83.19 104 TYR A C 1
ATOM 841 O O . TYR A 1 104 ? -17.797 -2.803 18.909 1.00 83.19 104 TYR A O 1
ATOM 849 N N . TYR A 1 105 ? -17.205 -0.930 20.002 1.00 86.44 105 TYR A N 1
ATOM 850 C CA . TYR A 1 105 ? -18.058 -1.150 21.171 1.00 86.44 105 TYR A CA 1
ATOM 851 C C . TYR A 1 105 ? -18.572 0.179 21.732 1.00 86.44 105 TYR A C 1
ATOM 853 O O . TYR A 1 105 ? -18.086 1.246 21.365 1.00 86.44 105 TYR A O 1
ATOM 861 N N . LEU A 1 106 ? -19.581 0.113 22.601 1.00 90.25 106 LEU A N 1
ATOM 862 C CA . LEU A 1 106 ? -20.033 1.252 23.400 1.00 90.25 106 LEU A CA 1
ATOM 863 C C . LEU A 1 106 ? -19.365 1.178 24.773 1.00 90.25 106 LEU A C 1
ATOM 865 O O . LEU A 1 106 ? -19.367 0.109 25.388 1.00 90.25 106 LEU A O 1
ATOM 869 N N . ASP A 1 107 ? -18.792 2.285 25.239 1.00 90.75 107 ASP A N 1
ATOM 870 C CA . ASP A 1 107 ? -18.265 2.371 26.603 1.00 90.75 107 ASP A CA 1
ATOM 871 C C . ASP A 1 107 ? -19.381 2.555 27.650 1.00 90.75 107 ASP A C 1
ATOM 873 O O . ASP A 1 107 ? -20.571 2.615 27.335 1.00 90.75 107 ASP A O 1
ATOM 877 N N . GLU A 1 108 ? -18.991 2.667 28.923 1.00 94.88 108 GLU A N 1
ATOM 878 C CA . GLU A 1 108 ? -19.913 2.883 30.049 1.00 94.88 108 GLU A CA 1
ATOM 879 C C . GLU A 1 108 ? -20.734 4.186 29.936 1.00 94.88 108 GLU A C 1
ATOM 881 O O . GLU A 1 108 ? -21.770 4.316 30.588 1.00 94.88 108 GLU A O 1
ATOM 886 N N . ASN A 1 109 ? -20.313 5.130 29.086 1.00 96.12 109 ASN A N 1
ATOM 887 C CA . ASN A 1 109 ? -21.002 6.394 28.823 1.00 96.12 109 ASN A CA 1
ATOM 888 C C . ASN A 1 109 ? -21.908 6.335 27.580 1.00 96.12 109 ASN A C 1
ATOM 890 O O . ASN A 1 109 ? -22.551 7.331 27.252 1.00 96.12 109 ASN A O 1
ATOM 894 N N . ASN A 1 110 ? -22.019 5.174 26.922 1.00 91.00 110 ASN A N 1
ATOM 895 C CA . ASN A 1 110 ? -22.652 4.992 25.611 1.00 91.00 110 ASN A CA 1
ATOM 896 C C . ASN A 1 110 ? -21.956 5.748 24.467 1.00 91.00 110 ASN A C 1
ATOM 898 O O . ASN A 1 110 ? -22.598 6.074 23.465 1.00 91.00 110 ASN A O 1
ATOM 902 N N . ASP A 1 111 ? -20.651 5.991 24.578 1.00 89.81 111 ASP A N 1
ATOM 903 C CA . ASP A 1 111 ? -19.856 6.529 23.482 1.00 89.81 111 ASP A CA 1
ATOM 904 C C . ASP A 1 111 ? -19.267 5.391 22.648 1.00 89.81 111 ASP A C 1
ATOM 906 O O . ASP A 1 111 ? -18.718 4.424 23.182 1.00 89.81 111 ASP A O 1
ATOM 910 N N . TRP A 1 112 ? -19.329 5.522 21.321 1.00 82.00 112 TRP A N 1
ATOM 911 C CA . TRP A 1 112 ? -18.642 4.600 20.419 1.00 82.00 112 TRP A CA 1
ATOM 912 C C . TRP A 1 112 ? -17.129 4.669 20.634 1.00 82.00 112 TRP A C 1
ATOM 914 O O . TRP A 1 112 ? -16.524 5.740 20.540 1.00 82.00 112 TRP A O 1
ATOM 924 N N . LYS A 1 113 ? -16.518 3.511 20.880 1.00 82.25 113 LYS A N 1
ATOM 925 C CA . LYS A 1 113 ? -15.073 3.305 20.965 1.00 82.25 113 LYS A CA 1
ATOM 926 C C . LYS A 1 113 ? -14.603 2.321 19.905 1.00 82.25 113 LYS A C 1
ATOM 928 O O . LYS A 1 113 ? -15.375 1.503 19.400 1.00 82.25 113 LYS A O 1
ATOM 933 N N . SER A 1 114 ? -13.314 2.421 19.600 1.00 76.25 114 SER A N 1
ATOM 934 C CA . SER A 1 114 ? -12.576 1.464 18.788 1.00 76.25 114 SER A CA 1
ATOM 935 C C . SER A 1 114 ? -11.289 1.107 19.521 1.00 76.25 114 SER A C 1
ATOM 937 O O . SER A 1 114 ? -10.488 2.001 19.781 1.00 76.25 114 SER A O 1
ATOM 939 N N . ASP A 1 115 ? -11.096 -0.178 19.819 1.00 69.19 115 ASP A N 1
ATOM 940 C CA . ASP A 1 115 ? -9.803 -0.731 20.280 1.00 69.19 115 ASP A CA 1
ATOM 941 C C . ASP A 1 115 ? -9.071 -1.459 19.136 1.00 69.19 115 ASP A C 1
ATOM 943 O O . ASP A 1 115 ? -8.088 -2.171 19.350 1.00 69.19 115 ASP A O 1
ATOM 947 N N . GLY A 1 116 ? -9.636 -1.343 17.930 1.00 55.47 116 GLY A N 1
ATOM 948 C CA . GLY A 1 116 ? -9.214 -2.017 16.712 1.00 55.47 116 GLY A CA 1
ATOM 949 C C . GLY A 1 116 ? -8.144 -1.275 15.965 1.00 55.47 116 GLY A C 1
ATOM 950 O O . GLY A 1 116 ? -8.170 -0.025 15.962 1.00 55.47 116 GLY A O 1
#

pLDDT: mean 84.38, std 10.08, range [51.62, 96.12]

Mean predicted aligned error: 6.88 Å

Secondary structure (DSSP, 8-state):
---EEEEEEESS---TTS-GGGSSEEEEE-GGG--TTS-------GGG-TT---EEEEEEEPPHHHHIIIII--S---S------S----SS-----------EEE-TTS-EEE--

Solvent-accessible surface area (backbone atoms only — not comparable to full-atom values): 7856 Å² total; per-residue (Å²): 138,71,32,33,44,37,41,33,16,63,73,44,82,62,59,43,87,56,62,71,85,65,40,76,47,71,49,74,45,32,74,84,64,46,43,99,87,75,45,79,83,87,81,81,64,62,91,75,46,78,96,56,88,42,79,44,70,50,78,42,74,52,53,74,69,52,41,46,55,74,64,67,42,87,75,62,101,68,88,75,78,96,62,65,80,66,94,78,81,71,93,64,92,82,86,88,86,85,86,87,80,74,45,75,49,66,48,100,83,70,46,83,44,68,89,76

Sequence (116 aa):
SLAYLFIYKFDQTPLLNSSINLIDGWTLFCPFNLTNDGIYRYFIDNQQTPGHQSLIFGMRELNSTEINNYCLNNSSINTSLPIIDESINFTSNYELRIYTSGCYYLDENNDWKSDG

Radius of gyration: 17.11 Å; Cα contacts (8 Å, |Δi|>4): 132; chains: 1; bounding box: 46×35×48 Å